Protein AF-A0A933YS01-F1 (afdb_monomer)

Structure (mmCIF, N/CA/C/O backbone):
data_AF-A0A933YS01-F1
#
_entry.id   AF-A0A933YS01-F1
#
loop_
_atom_site.group_PDB
_atom_site.id
_atom_site.type_symbol
_atom_site.label_atom_id
_atom_site.label_alt_id
_atom_site.label_comp_id
_atom_site.label_asym_id
_atom_site.label_entity_id
_atom_site.label_seq_id
_atom_site.pdbx_PDB_ins_code
_atom_site.Cartn_x
_atom_site.Cartn_y
_atom_site.Cartn_z
_atom_site.occupancy
_atom_site.B_iso_or_equiv
_atom_site.auth_seq_id
_atom_site.auth_comp_id
_atom_site.auth_asym_id
_atom_site.auth_atom_id
_atom_site.pdbx_PDB_model_num
ATOM 1 N N . MET A 1 1 ? 3.121 -53.678 34.452 1.00 47.31 1 MET A N 1
ATOM 2 C CA . MET A 1 1 ? 3.010 -54.998 33.795 1.00 47.31 1 MET A CA 1
ATOM 3 C C . MET A 1 1 ? 1.688 -54.932 33.039 1.00 47.31 1 MET A C 1
ATOM 5 O O . MET A 1 1 ? 0.703 -54.665 33.697 1.00 47.31 1 MET A O 1
ATOM 9 N N . GLU A 1 2 ? 1.559 -54.927 31.715 1.00 43.81 2 GLU A N 1
ATOM 10 C CA . GLU A 1 2 ? 2.387 -55.389 30.598 1.00 43.81 2 GLU A CA 1
ATOM 11 C C . GLU A 1 2 ? 2.086 -54.553 29.333 1.00 43.81 2 GLU A C 1
ATOM 13 O O . GLU A 1 2 ? 1.134 -53.777 29.283 1.00 43.81 2 GLU A O 1
ATOM 18 N N . LYS A 1 3 ? 2.969 -54.685 28.343 1.00 49.12 3 LYS A N 1
ATOM 19 C CA . LYS A 1 3 ? 2.961 -54.061 27.009 1.00 49.12 3 LYS A CA 1
ATOM 20 C C . LYS A 1 3 ? 2.475 -55.133 25.975 1.00 49.12 3 LYS A C 1
ATOM 22 O O . LYS A 1 3 ? 2.039 -56.189 26.413 1.00 49.12 3 LYS A O 1
ATOM 27 N N . PRO A 1 4 ? 2.483 -54.906 24.645 1.00 67.81 4 PRO A N 1
ATOM 28 C CA . PRO A 1 4 ? 1.325 -54.997 23.740 1.00 67.81 4 PRO A CA 1
ATOM 29 C C . PRO A 1 4 ? 1.324 -56.215 22.775 1.00 67.81 4 PRO A C 1
ATOM 31 O O . PRO A 1 4 ? 2.341 -56.879 22.615 1.00 67.81 4 PRO A O 1
ATOM 34 N N . ALA A 1 5 ? 0.225 -56.435 22.037 1.00 46.81 5 ALA A N 1
ATOM 35 C CA . ALA A 1 5 ? 0.178 -57.179 20.759 1.00 46.81 5 ALA A CA 1
ATOM 36 C C . ALA A 1 5 ? -1.114 -56.778 20.003 1.00 46.81 5 ALA A C 1
ATOM 38 O O . ALA A 1 5 ? -2.191 -56.842 20.582 1.00 46.81 5 ALA A O 1
ATOM 39 N N . SER A 1 6 ? -1.076 -56.094 18.854 1.00 50.69 6 SER A N 1
ATOM 40 C CA . SER A 1 6 ? -0.773 -56.550 17.479 1.00 50.69 6 SER A CA 1
ATOM 41 C C . SER A 1 6 ? -1.746 -57.574 16.888 1.00 50.69 6 SER A C 1
ATOM 43 O O . SER A 1 6 ? -1.782 -58.714 17.344 1.00 50.69 6 SER A O 1
ATOM 45 N N . SER A 1 7 ? -2.419 -57.163 15.799 1.00 51.06 7 SER A N 1
ATOM 46 C CA . SER A 1 7 ? -2.561 -57.818 14.466 1.00 51.06 7 SER A CA 1
ATOM 47 C C . SER A 1 7 ? -3.942 -57.455 13.884 1.00 51.06 7 SER A C 1
ATOM 49 O O . SER A 1 7 ? -4.950 -57.785 14.491 1.00 51.06 7 SER A O 1
ATOM 51 N N . ALA A 1 8 ? -4.123 -56.628 12.847 1.00 50.59 8 ALA A N 1
ATOM 52 C CA . ALA A 1 8 ? -3.600 -56.630 11.472 1.00 50.59 8 ALA A CA 1
ATOM 53 C C . ALA A 1 8 ? -4.040 -57.850 10.632 1.00 50.59 8 ALA A C 1
ATOM 55 O O . ALA A 1 8 ? -3.572 -58.962 10.845 1.00 50.59 8 ALA A O 1
ATOM 56 N N . THR A 1 9 ? -4.921 -57.605 9.657 1.00 47.00 9 THR A N 1
ATOM 57 C CA . THR A 1 9 ? -5.224 -58.391 8.436 1.00 47.00 9 THR A CA 1
ATOM 58 C C . THR A 1 9 ? -5.958 -57.377 7.527 1.00 47.00 9 THR A C 1
ATOM 60 O O . THR A 1 9 ? -7.046 -56.956 7.900 1.00 47.00 9 THR A O 1
ATOM 63 N N . THR A 1 10 ? -5.406 -56.704 6.502 1.00 44.19 10 THR A N 1
ATOM 64 C CA . THR A 1 10 ? -4.514 -57.073 5.370 1.00 44.19 10 THR A CA 1
ATOM 65 C C . THR A 1 10 ? -5.278 -58.042 4.448 1.00 44.19 10 THR A C 1
ATOM 67 O O . THR A 1 10 ? -5.613 -59.116 4.915 1.00 44.19 10 THR A O 1
ATOM 70 N N . VAL A 1 11 ? -5.627 -57.832 3.169 1.00 54.09 11 VAL A N 1
ATOM 71 C CA . VAL A 1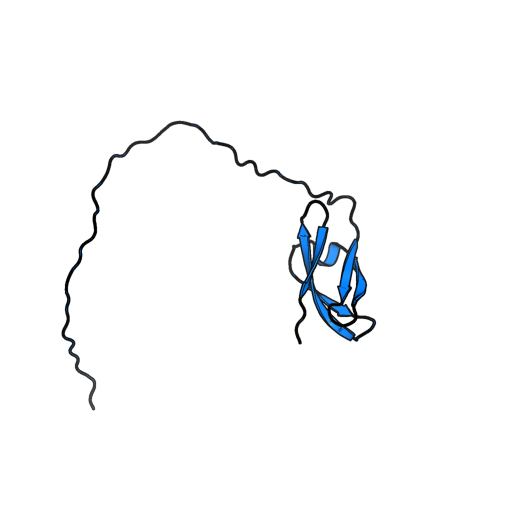 11 ? -5.236 -56.939 2.048 1.00 54.09 11 VAL A CA 1
ATOM 72 C C . VAL A 1 11 ? -6.209 -57.267 0.852 1.00 54.09 11 VAL A C 1
ATOM 74 O O . VAL A 1 11 ? -7.308 -57.729 1.141 1.00 54.09 11 VAL A O 1
ATOM 77 N N . PRO A 1 12 ? -5.947 -57.020 -0.456 1.00 55.81 12 PRO A N 1
ATOM 78 C CA . PRO A 1 12 ? -6.598 -55.971 -1.244 1.00 55.81 12 PRO A CA 1
ATOM 79 C C . PRO A 1 12 ? -7.211 -56.519 -2.566 1.00 55.81 12 PRO A C 1
ATOM 81 O O . PRO A 1 12 ? -7.181 -57.711 -2.852 1.00 55.81 12 PRO A O 1
ATOM 84 N N . THR A 1 13 ? -7.745 -55.661 -3.431 1.00 43.41 13 THR A N 1
ATOM 85 C CA . THR A 1 13 ? -7.950 -55.954 -4.868 1.00 43.41 13 THR A CA 1
ATOM 86 C C . THR A 1 13 ? -7.735 -54.621 -5.577 1.00 43.41 13 THR A C 1
ATOM 88 O O . THR A 1 13 ? -8.451 -53.661 -5.314 1.00 43.41 13 THR A O 1
ATOM 91 N N . ASP A 1 14 ? -6.541 -54.393 -6.116 1.00 41.00 14 ASP A N 1
ATOM 92 C CA . ASP A 1 14 ? -6.105 -54.819 -7.455 1.00 41.00 14 ASP A CA 1
ATOM 93 C C . ASP A 1 14 ? -6.891 -54.090 -8.549 1.00 41.00 14 ASP A C 1
ATOM 95 O O . ASP A 1 14 ? -7.972 -54.505 -8.937 1.00 41.00 14 ASP A O 1
ATOM 99 N N . PHE A 1 15 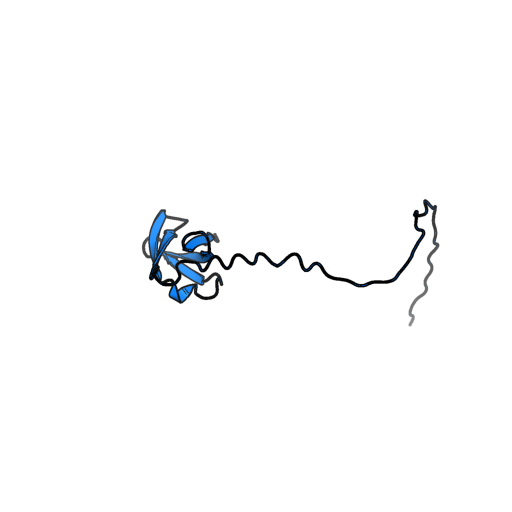? -6.334 -52.965 -9.000 1.00 41.31 15 PHE A N 1
ATOM 100 C CA . PHE A 1 15 ? -6.259 -52.650 -10.422 1.00 41.31 15 PHE A CA 1
ATOM 101 C C . PHE A 1 15 ? -4.911 -51.975 -10.665 1.00 41.31 15 PHE A C 1
ATOM 103 O O . PHE A 1 15 ? -4.637 -50.861 -10.214 1.00 41.31 15 PHE A O 1
ATOM 110 N N . GLN A 1 16 ? -4.043 -52.760 -11.293 1.00 56.59 16 GLN A N 1
ATOM 111 C CA . GLN A 1 16 ? -2.652 -52.472 -11.581 1.00 56.59 16 GLN A CA 1
ATOM 112 C C . GLN A 1 16 ? -2.440 -51.341 -12.608 1.00 56.59 16 GLN A C 1
ATOM 114 O O . GLN A 1 16 ? -3.319 -51.042 -13.418 1.00 56.59 16 GLN A O 1
ATOM 119 N N . PRO A 1 17 ? -1.228 -50.752 -12.597 1.00 49.75 17 PRO A N 1
ATOM 120 C CA . PRO A 1 17 ? -0.786 -49.648 -13.438 1.00 49.75 17 PRO A CA 1
ATOM 121 C C . PRO A 1 17 ? -0.223 -50.118 -14.787 1.00 49.75 17 PRO A C 1
ATOM 123 O O . PRO A 1 17 ? 0.417 -51.163 -14.881 1.00 49.75 17 PRO A O 1
ATOM 126 N N . GLN A 1 18 ? -0.355 -49.284 -15.820 1.00 45.66 18 GLN A N 1
ATOM 127 C CA . GLN A 1 18 ? 0.466 -49.409 -17.024 1.00 45.66 18 GLN A CA 1
ATOM 128 C C . GLN A 1 18 ? 1.789 -48.660 -16.844 1.00 45.66 18 GLN A C 1
ATOM 130 O O . GLN A 1 18 ? 1.819 -47.440 -16.684 1.00 45.66 18 GLN A O 1
ATOM 135 N N . ALA A 1 19 ? 2.879 -49.416 -16.919 1.00 54.12 19 ALA A N 1
ATOM 136 C CA . ALA A 1 19 ? 4.233 -48.943 -17.153 1.00 54.12 19 ALA A CA 1
ATOM 137 C C . ALA A 1 19 ? 4.927 -49.921 -18.110 1.00 54.12 19 ALA A C 1
ATOM 139 O O . ALA A 1 19 ? 4.875 -51.121 -17.871 1.00 54.12 19 ALA A O 1
ATOM 140 N N . ASP A 1 20 ? 5.590 -49.404 -19.146 1.00 43.09 20 ASP A N 1
ATOM 141 C CA . ASP A 1 20 ? 6.851 -49.934 -19.698 1.00 43.09 20 ASP A CA 1
ATOM 142 C C . ASP A 1 20 ? 7.458 -48.813 -20.580 1.00 43.09 20 ASP A C 1
ATOM 144 O O . ASP A 1 20 ? 6.771 -48.282 -21.448 1.00 43.09 20 ASP A O 1
ATOM 148 N N . LYS A 1 21 ? 8.543 -48.151 -20.135 1.00 42.97 21 LYS A N 1
ATOM 149 C CA . LYS A 1 21 ? 9.971 -48.355 -20.512 1.00 42.97 21 LYS A CA 1
ATOM 150 C C . LYS A 1 21 ? 10.307 -47.990 -21.970 1.00 42.97 21 LYS A C 1
ATOM 152 O O . LYS A 1 21 ? 9.505 -48.201 -22.857 1.00 42.97 21 LYS A O 1
ATOM 157 N N . ALA A 1 22 ? 11.510 -47.580 -22.375 1.00 46.06 22 ALA A N 1
ATOM 158 C CA . ALA A 1 22 ? 12.731 -46.989 -21.809 1.00 46.06 22 ALA A CA 1
ATOM 159 C C . ALA A 1 22 ? 13.750 -46.993 -22.977 1.00 46.06 22 ALA A C 1
ATOM 161 O O . ALA A 1 22 ? 13.920 -48.047 -23.577 1.00 46.06 22 ALA A O 1
ATOM 162 N N . GLN A 1 23 ? 14.427 -45.876 -23.284 1.00 45.34 23 GLN A N 1
ATOM 163 C CA . GLN A 1 23 ? 15.700 -45.768 -24.049 1.00 45.34 23 GLN A CA 1
ATOM 164 C C . GLN A 1 23 ? 16.019 -44.260 -24.168 1.00 45.34 23 GLN A C 1
ATOM 166 O O . GLN A 1 23 ? 15.296 -43.532 -24.833 1.00 45.34 23 GLN A O 1
ATOM 171 N N . GLN A 1 24 ? 16.815 -43.638 -23.293 1.00 46.91 24 GLN A N 1
ATOM 172 C CA . GLN A 1 24 ? 18.282 -43.632 -23.145 1.00 46.91 24 GLN A CA 1
ATOM 173 C C . GLN A 1 24 ? 19.058 -42.965 -24.306 1.00 46.91 24 GLN A C 1
ATOM 175 O O . GLN A 1 24 ? 18.908 -43.339 -25.460 1.00 46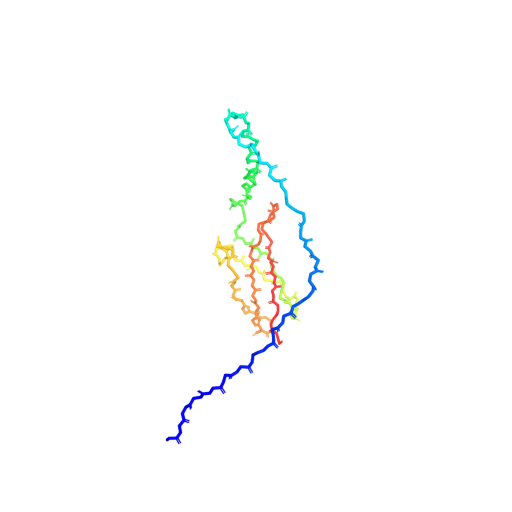.91 24 GLN A O 1
ATOM 180 N N . ALA A 1 25 ? 19.952 -42.046 -23.897 1.00 44.50 25 ALA A N 1
ATOM 181 C CA . ALA A 1 25 ? 21.029 -41.336 -24.611 1.00 44.50 25 ALA A CA 1
ATOM 182 C C . ALA A 1 25 ? 20.717 -39.955 -25.252 1.00 44.50 25 ALA A C 1
ATOM 184 O O . ALA A 1 25 ? 20.278 -39.822 -26.387 1.00 44.50 25 ALA A O 1
ATOM 185 N N . THR A 1 26 ? 21.057 -38.907 -24.488 1.00 46.12 26 THR A N 1
ATOM 186 C CA . THR A 1 26 ? 21.490 -37.550 -24.906 1.00 46.12 26 THR A CA 1
ATOM 187 C C . THR A 1 26 ? 22.727 -37.614 -25.841 1.00 46.12 26 THR A C 1
ATOM 189 O O . THR A 1 26 ? 23.260 -38.713 -25.988 1.00 46.12 26 THR A O 1
ATOM 192 N N . PRO A 1 27 ? 23.299 -36.521 -26.424 1.00 55.62 27 PRO A N 1
ATOM 193 C CA . PRO A 1 27 ? 23.018 -35.076 -26.308 1.00 55.62 27 PRO A CA 1
ATOM 194 C C . PRO A 1 27 ? 23.037 -34.296 -27.657 1.00 55.62 27 PRO A C 1
ATOM 196 O O . PRO A 1 27 ? 23.813 -34.622 -28.549 1.00 55.62 27 PRO A O 1
ATOM 199 N N . LYS A 1 28 ? 22.309 -33.172 -27.775 1.00 42.94 28 LYS A N 1
ATOM 200 C CA . LYS A 1 28 ? 22.830 -31.903 -28.350 1.00 42.94 28 LYS A CA 1
ATOM 201 C C . LYS A 1 28 ? 21.751 -30.824 -28.469 1.00 42.94 28 LYS A C 1
ATOM 203 O O . LYS A 1 28 ? 20.798 -30.949 -29.221 1.00 42.94 28 LYS A O 1
ATOM 208 N N . ALA A 1 29 ? 22.009 -29.743 -27.738 1.00 50.91 29 ALA A N 1
ATOM 209 C CA . ALA A 1 29 ? 21.819 -28.358 -28.152 1.00 50.91 29 ALA A CA 1
ATOM 210 C C . ALA A 1 29 ? 20.486 -27.978 -28.821 1.00 50.91 29 ALA A C 1
ATOM 212 O O . ALA A 1 29 ? 20.375 -27.940 -30.037 1.00 50.91 29 ALA A O 1
ATOM 213 N N . ALA A 1 30 ? 19.561 -27.482 -28.007 1.00 48.72 30 ALA A N 1
ATOM 214 C CA . ALA A 1 30 ? 18.998 -26.156 -28.240 1.00 48.72 30 ALA A CA 1
ATOM 215 C C . ALA A 1 30 ? 18.469 -25.642 -26.903 1.00 48.72 30 ALA A C 1
ATOM 217 O O . ALA A 1 30 ? 17.350 -25.921 -26.486 1.00 48.72 30 ALA A O 1
ATOM 218 N N . VAL A 1 31 ? 19.339 -24.917 -26.203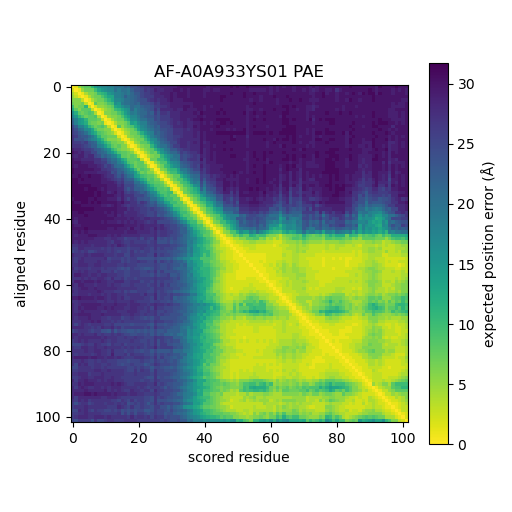 1.00 54.97 31 VAL A N 1
ATOM 219 C CA . VAL A 1 31 ? 18.954 -23.981 -25.153 1.00 54.97 31 VAL A CA 1
ATOM 220 C C . VAL A 1 31 ? 17.966 -23.009 -25.798 1.00 54.97 31 VAL A C 1
ATOM 222 O O . VAL A 1 31 ? 18.381 -22.049 -26.440 1.00 54.97 31 VAL A O 1
ATOM 225 N N . GLN A 1 32 ? 16.660 -23.262 -25.686 1.00 51.44 32 GLN A N 1
ATOM 226 C CA . GLN A 1 32 ? 15.675 -22.208 -25.899 1.00 51.44 32 GLN A CA 1
ATOM 227 C C . GLN A 1 32 ? 15.683 -21.359 -24.642 1.00 51.44 32 GLN A C 1
ATOM 229 O O . GLN A 1 32 ? 15.024 -21.618 -23.637 1.00 51.44 32 GLN A O 1
ATOM 234 N N . SER A 1 33 ? 16.617 -20.420 -24.723 1.00 49.03 33 SER A N 1
ATOM 235 C CA . SER A 1 33 ? 16.832 -19.247 -23.917 1.00 49.03 33 SER A CA 1
ATOM 236 C C . SER A 1 33 ? 15.653 -18.931 -23.020 1.00 49.03 33 SER A C 1
ATOM 238 O O . SER A 1 33 ? 14.555 -18.618 -23.478 1.00 49.03 33 SER A O 1
ATOM 240 N N . LYS A 1 34 ? 15.953 -18.925 -21.721 1.00 51.94 34 LYS A N 1
ATOM 241 C CA . LYS A 1 34 ? 15.323 -18.035 -20.760 1.00 51.94 34 LYS A CA 1
ATOM 242 C C . LYS A 1 34 ? 15.175 -16.668 -21.429 1.00 51.94 34 LYS A C 1
ATOM 244 O O . LYS A 1 34 ? 16.100 -15.862 -21.405 1.00 51.94 34 LYS A O 1
ATOM 249 N N . ALA A 1 35 ? 14.000 -16.378 -21.971 1.00 46.44 35 ALA A N 1
ATOM 250 C CA . ALA A 1 35 ? 13.512 -15.017 -22.007 1.00 46.44 35 ALA A CA 1
ATOM 251 C C . ALA A 1 35 ? 13.091 -14.689 -20.571 1.00 46.44 35 ALA A C 1
ATOM 253 O O . ALA A 1 35 ? 11.927 -14.476 -20.251 1.00 46.44 35 ALA A O 1
ATOM 254 N N . SER A 1 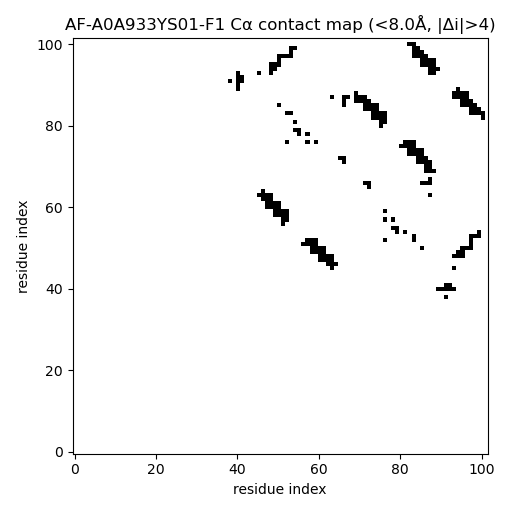36 ? 14.077 -14.674 -19.669 1.00 54.16 36 SER A N 1
ATOM 255 C CA . SER A 1 36 ? 14.087 -13.712 -18.588 1.00 54.16 36 SER A CA 1
ATOM 256 C C . SER A 1 36 ? 14.130 -12.365 -19.289 1.00 54.16 36 SER A C 1
ATOM 258 O O . SER A 1 36 ? 15.200 -11.797 -19.507 1.00 54.16 36 SER A O 1
ATOM 260 N N . THR A 1 37 ? 12.956 -11.904 -19.722 1.00 48.84 37 THR A N 1
ATOM 261 C CA . THR A 1 37 ? 12.706 -10.495 -19.932 1.00 48.84 37 THR A CA 1
ATOM 262 C C . THR A 1 37 ? 12.942 -9.901 -18.559 1.00 48.84 37 THR A C 1
ATOM 264 O O . THR A 1 37 ? 12.065 -9.884 -17.698 1.00 48.84 37 THR A O 1
ATOM 267 N N . ASP A 1 38 ? 14.193 -9.514 -18.331 1.00 51.47 38 ASP A N 1
ATOM 268 C CA . ASP A 1 38 ? 14.578 -8.469 -17.409 1.00 51.47 38 ASP A CA 1
ATOM 269 C C . ASP A 1 38 ? 13.801 -7.243 -17.886 1.00 51.47 38 ASP A C 1
ATOM 271 O O . ASP A 1 38 ? 14.312 -6.367 -18.579 1.00 51.47 38 ASP A O 1
ATOM 275 N N . VAL A 1 39 ? 12.502 -7.220 -17.568 1.00 52.47 39 VAL A N 1
ATOM 276 C CA . VAL A 1 39 ? 11.757 -5.991 -17.396 1.00 52.47 39 VAL A CA 1
ATOM 277 C C . VAL A 1 39 ? 12.502 -5.364 -16.243 1.00 52.47 39 VAL A C 1
ATOM 279 O O . VAL A 1 39 ? 12.145 -5.589 -15.091 1.00 52.47 39 VAL A O 1
ATOM 282 N N . LYS A 1 40 ? 13.610 -4.672 -16.538 1.00 54.72 40 LYS A N 1
ATOM 283 C CA . LYS A 1 40 ? 14.169 -3.668 -15.654 1.00 54.72 40 LYS A CA 1
ATOM 284 C C . LYS A 1 40 ? 12.963 -2.785 -15.402 1.00 54.72 40 LYS A C 1
ATOM 286 O O . LYS A 1 40 ? 12.573 -2.044 -16.309 1.00 54.72 40 LYS A O 1
ATOM 291 N N . PRO A 1 41 ? 12.303 -2.902 -14.233 1.00 52.44 41 PRO A N 1
ATOM 292 C CA . PRO A 1 41 ? 11.288 -1.931 -13.904 1.00 52.44 41 PRO A CA 1
ATOM 293 C C . PRO A 1 41 ? 12.031 -0.605 -13.969 1.00 52.44 41 PRO A C 1
ATOM 295 O O . PRO A 1 41 ? 13.248 -0.568 -13.737 1.00 52.44 41 PRO A O 1
ATOM 298 N N . ILE A 1 42 ? 11.336 0.468 -14.296 1.00 55.22 42 ILE A N 1
ATOM 299 C CA . ILE A 1 42 ? 11.868 1.825 -14.236 1.00 55.22 42 ILE A CA 1
ATOM 300 C C . ILE A 1 42 ? 12.139 2.139 -12.744 1.00 55.22 42 ILE A C 1
ATOM 302 O O . ILE A 1 42 ? 11.461 2.928 -12.099 1.00 55.22 42 ILE A O 1
ATOM 306 N N . ARG A 1 43 ? 13.119 1.446 -12.146 1.00 53.28 43 ARG A N 1
ATOM 307 C CA . ARG A 1 43 ? 13.561 1.517 -10.750 1.00 53.28 43 ARG A CA 1
ATOM 308 C C . ARG A 1 43 ? 14.188 2.874 -10.470 1.00 53.28 43 ARG A C 1
ATOM 310 O O . ARG A 1 43 ? 14.321 3.246 -9.316 1.00 53.28 43 ARG A O 1
ATOM 317 N N . ALA A 1 44 ? 14.585 3.586 -11.523 1.00 52.75 44 ALA A N 1
ATOM 318 C CA . ALA A 1 44 ? 15.320 4.833 -11.440 1.00 52.75 44 ALA A CA 1
ATOM 319 C C . ALA A 1 44 ? 14.433 6.082 -11.284 1.00 52.75 44 ALA A C 1
ATOM 321 O O . ALA A 1 44 ? 14.990 7.148 -11.060 1.00 52.75 44 ALA A O 1
ATOM 322 N N . ILE A 1 45 ? 13.097 5.988 -11.397 1.00 60.94 45 ILE A N 1
ATOM 323 C CA . ILE A 1 45 ? 12.232 7.191 -11.395 1.00 60.94 45 ILE A CA 1
ATOM 324 C C . ILE A 1 45 ? 11.203 7.204 -10.252 1.00 60.94 45 ILE A C 1
ATOM 326 O O . ILE A 1 45 ? 10.829 8.277 -9.789 1.00 60.94 45 ILE A O 1
ATOM 330 N N . GLN A 1 46 ? 10.763 6.052 -9.731 1.00 68.50 46 GLN A N 1
ATOM 331 C CA . GLN A 1 46 ? 9.785 6.040 -8.635 1.00 68.50 46 GLN A CA 1
ATOM 332 C C . GLN A 1 46 ? 10.440 6.112 -7.253 1.00 68.50 46 GLN A C 1
ATOM 334 O O . GLN A 1 46 ? 10.928 5.117 -6.719 1.00 68.50 46 GLN A O 1
ATOM 339 N N . THR A 1 47 ? 10.395 7.302 -6.657 1.00 80.06 47 THR A N 1
ATOM 340 C CA . THR A 1 47 ? 10.789 7.562 -5.265 1.00 80.06 47 THR A CA 1
ATOM 341 C C . THR A 1 47 ? 9.689 7.176 -4.272 1.00 80.06 47 THR A C 1
ATOM 343 O O . THR A 1 47 ? 9.985 6.712 -3.167 1.00 80.06 47 THR A O 1
ATOM 346 N N . SER A 1 48 ? 8.422 7.292 -4.675 1.00 84.88 48 SER A N 1
ATOM 347 C CA . SER A 1 48 ? 7.254 6.960 -3.861 1.00 84.88 48 SER A CA 1
ATOM 348 C C . SER A 1 48 ? 6.176 6.204 -4.646 1.00 84.88 48 SER A C 1
ATOM 350 O O . SER A 1 48 ? 6.102 6.248 -5.875 1.00 84.88 48 SER A O 1
ATOM 352 N N . VAL A 1 49 ? 5.350 5.459 -3.912 1.00 87.00 49 VAL A N 1
ATOM 353 C CA . VAL A 1 49 ? 4.204 4.703 -4.424 1.00 87.00 49 VAL A CA 1
ATOM 354 C C . VAL A 1 49 ? 2.972 5.108 -3.623 1.00 87.00 49 VAL A C 1
ATOM 356 O O . VAL A 1 49 ? 2.974 5.054 -2.391 1.00 87.00 49 VAL A O 1
ATOM 359 N N . ALA A 1 50 ? 1.907 5.500 -4.318 1.00 89.62 50 ALA A N 1
ATOM 360 C CA . ALA A 1 50 ? 0.633 5.807 -3.683 1.00 89.62 50 ALA A CA 1
ATOM 361 C C . ALA A 1 50 ? -0.098 4.516 -3.275 1.00 89.62 50 ALA A C 1
ATOM 363 O O . ALA A 1 50 ? -0.223 3.583 -4.070 1.00 89.62 50 ALA A O 1
ATOM 364 N N . ALA A 1 51 ? -0.612 4.483 -2.050 1.00 91.00 51 ALA A N 1
ATOM 365 C CA . ALA A 1 51 ? -1.440 3.413 -1.508 1.00 91.00 51 ALA A CA 1
ATOM 366 C C . ALA A 1 51 ? -2.669 4.010 -0.820 1.00 91.00 51 ALA A C 1
ATOM 368 O O . ALA A 1 51 ? -2.581 5.051 -0.177 1.00 91.00 51 ALA A O 1
ATOM 369 N N . ASN A 1 52 ? -3.817 3.351 -0.911 1.00 93.69 52 ASN A N 1
ATOM 370 C CA . ASN A 1 52 ? -5.017 3.771 -0.196 1.00 93.69 52 ASN A CA 1
ATOM 371 C C . ASN A 1 52 ? -5.178 2.924 1.072 1.00 93.69 52 ASN A C 1
ATOM 373 O O . ASN A 1 52 ? -5.023 1.705 1.030 1.00 93.69 52 ASN A O 1
ATOM 377 N N . CYS A 1 53 ? -5.498 3.562 2.199 1.00 93.62 53 CYS A N 1
ATOM 378 C CA . CYS A 1 53 ? -5.857 2.849 3.420 1.00 93.62 53 CYS A CA 1
ATOM 379 C C . CYS A 1 53 ? -7.127 2.017 3.160 1.00 93.62 53 CYS A C 1
ATOM 381 O O . CYS A 1 53 ? -8.123 2.584 2.707 1.00 93.62 53 CYS A O 1
ATOM 383 N N . PRO A 1 54 ? -7.151 0.712 3.478 1.00 93.06 54 PRO A N 1
ATOM 384 C CA . PRO A 1 54 ? -8.283 -0.146 3.135 1.00 93.06 54 PRO A CA 1
ATOM 385 C C . PRO A 1 54 ? -9.516 0.108 4.018 1.00 93.06 54 PRO A C 1
ATOM 387 O O . PRO A 1 54 ? -10.592 -0.400 3.724 1.00 93.06 54 PRO A O 1
ATOM 390 N N . TYR A 1 55 ? -9.376 0.902 5.085 1.00 93.38 55 TYR A N 1
ATOM 391 C CA . TYR A 1 55 ? -10.446 1.180 6.047 1.00 93.38 55 TYR A CA 1
ATOM 392 C C . TYR A 1 55 ? -11.144 2.517 5.796 1.00 93.38 55 TYR A C 1
ATOM 394 O O . TYR A 1 55 ? -12.367 2.586 5.792 1.00 93.38 55 TYR A O 1
ATOM 402 N N . CYS A 1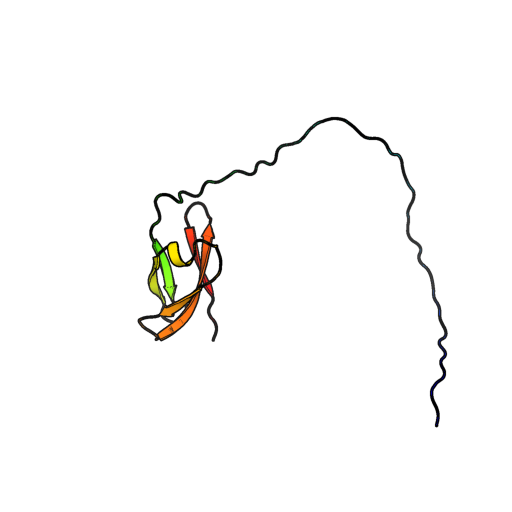 56 ? -10.377 3.591 5.591 1.00 94.00 56 CYS A N 1
ATOM 403 C CA . CYS A 1 56 ? -10.921 4.942 5.404 1.00 94.00 56 CYS A CA 1
ATOM 404 C C . CYS A 1 56 ? -10.676 5.516 4.003 1.00 94.00 56 CYS A C 1
ATOM 406 O O . CYS A 1 56 ? -10.997 6.675 3.751 1.00 94.00 56 CYS A O 1
ATOM 408 N N . ASN A 1 57 ? -10.067 4.734 3.106 1.00 93.44 57 ASN A N 1
ATOM 409 C CA . ASN A 1 57 ? -9.715 5.119 1.739 1.00 93.44 57 ASN A CA 1
ATOM 410 C C . ASN A 1 57 ? -8.815 6.369 1.627 1.00 93.44 57 ASN A C 1
ATOM 412 O O . ASN A 1 57 ? -8.703 6.979 0.562 1.00 93.44 57 ASN A O 1
ATOM 416 N N . HIS A 1 58 ? -8.147 6.761 2.716 1.00 94.19 58 HIS A N 1
ATOM 417 C CA . HIS A 1 58 ? -7.195 7.865 2.698 1.00 94.19 58 HIS A CA 1
ATOM 418 C C . HIS A 1 58 ? -5.954 7.493 1.880 1.00 94.19 58 HIS A C 1
ATOM 420 O O . HIS A 1 58 ? -5.406 6.400 2.038 1.00 94.19 58 HIS A O 1
ATOM 426 N N . LYS A 1 59 ? -5.504 8.405 1.014 1.00 92.62 59 LYS A N 1
ATOM 427 C CA . LYS A 1 59 ? -4.295 8.223 0.206 1.00 92.62 59 LYS A CA 1
ATOM 428 C C . LYS A 1 59 ? -3.045 8.439 1.060 1.00 92.62 59 LYS A C 1
ATOM 430 O O . LYS A 1 59 ? -2.895 9.474 1.697 1.00 92.62 59 LYS A O 1
ATOM 435 N N . HIS A 1 60 ? -2.147 7.468 1.014 1.00 90.00 60 HIS A N 1
ATOM 436 C CA . HIS A 1 60 ? -0.816 7.483 1.595 1.00 90.00 60 HIS A CA 1
ATOM 437 C C . HIS A 1 60 ? 0.225 7.470 0.486 1.00 90.00 60 HIS A C 1
ATOM 439 O O . HIS A 1 60 ? 0.150 6.657 -0.432 1.00 90.00 60 HIS A O 1
ATOM 445 N N . GLU A 1 61 ? 1.225 8.332 0.603 1.00 89.94 61 GLU A N 1
ATOM 446 C CA . GLU A 1 61 ? 2.405 8.278 -0.247 1.00 89.94 61 GLU A CA 1
ATOM 447 C C . GLU A 1 61 ? 3.520 7.548 0.506 1.00 89.94 61 GLU A C 1
ATOM 449 O O . GLU A 1 61 ? 3.963 7.986 1.569 1.00 89.94 61 GLU A O 1
ATOM 454 N N . LEU A 1 62 ? 3.914 6.375 0.006 1.00 88.94 62 LEU A N 1
ATOM 455 C CA . LEU A 1 62 ? 4.859 5.492 0.681 1.00 88.94 62 LEU A CA 1
ATOM 456 C C . LEU A 1 62 ? 6.202 5.506 -0.043 1.00 88.94 62 LEU A C 1
ATOM 458 O O . LEU A 1 62 ? 6.236 5.252 -1.248 1.00 88.94 62 LEU A O 1
ATOM 462 N N . PRO A 1 63 ? 7.320 5.752 0.660 1.00 87.62 63 PRO A N 1
ATOM 463 C CA . PRO A 1 63 ? 8.632 5.738 0.034 1.00 87.62 63 PRO A CA 1
ATOM 464 C C . PRO A 1 63 ? 8.967 4.323 -0.436 1.00 87.62 63 PRO A C 1
ATOM 466 O O . PRO A 1 63 ? 8.798 3.348 0.308 1.00 87.62 63 PRO A O 1
ATOM 469 N N . PHE A 1 64 ? 9.493 4.214 -1.657 1.00 82.06 64 PHE A N 1
ATOM 470 C CA . PHE A 1 64 ? 9.847 2.923 -2.248 1.00 82.06 64 PHE A CA 1
ATOM 471 C C . PHE A 1 64 ? 10.874 2.157 -1.391 1.00 82.06 64 PHE A C 1
ATOM 473 O O . PHE A 1 64 ? 10.862 0.929 -1.316 1.00 82.06 64 PHE A O 1
ATOM 480 N N . GLU A 1 65 ? 11.713 2.892 -0.658 1.00 80.19 65 GLU A N 1
ATOM 481 C CA . GLU A 1 65 ? 12.721 2.387 0.278 1.00 80.19 65 GLU A CA 1
ATOM 482 C C . GLU A 1 65 ? 12.202 1.382 1.298 1.00 80.19 65 GLU A C 1
ATOM 484 O O . GLU A 1 65 ? 12.866 0.372 1.536 1.00 80.19 65 GLU A O 1
ATOM 489 N N . LYS A 1 66 ? 10.997 1.600 1.835 1.00 79.44 66 LYS A N 1
ATOM 490 C CA . LYS A 1 66 ? 10.401 0.699 2.831 1.00 79.44 66 LYS A CA 1
ATOM 491 C C . LYS A 1 66 ? 10.033 -0.672 2.257 1.00 79.44 66 LYS A C 1
ATOM 493 O O . LYS A 1 66 ? 9.994 -1.646 3.001 1.00 79.44 66 LYS A O 1
ATOM 498 N N . GLY A 1 67 ? 9.818 -0.768 0.943 1.00 76.19 67 GLY A N 1
ATOM 499 C CA . GLY A 1 67 ? 9.430 -2.003 0.257 1.00 76.19 67 GLY A CA 1
ATOM 500 C C . GLY A 1 67 ? 10.442 -2.504 -0.775 1.00 76.19 67 GLY A C 1
ATOM 501 O O . GLY A 1 67 ? 10.089 -3.363 -1.584 1.00 76.19 67 GLY A O 1
ATOM 502 N N . LYS A 1 68 ? 11.699 -2.025 -0.740 1.00 72.44 68 LYS A N 1
ATOM 503 C CA . LYS A 1 68 ? 12.779 -2.389 -1.688 1.00 72.44 68 LYS A CA 1
ATOM 504 C C . LYS A 1 68 ? 13.029 -3.901 -1.821 1.00 72.44 68 LYS A C 1
ATOM 506 O O . LYS A 1 68 ? 13.537 -4.342 -2.846 1.00 72.44 68 LYS A O 1
ATOM 511 N N . ASN A 1 69 ? 12.631 -4.699 -0.830 1.00 75.31 69 ASN A N 1
ATOM 512 C CA . ASN A 1 69 ? 12.808 -6.156 -0.822 1.00 75.31 69 ASN A CA 1
ATOM 513 C C . ASN A 1 69 ? 11.563 -6.943 -1.268 1.00 75.31 69 ASN A C 1
ATOM 515 O O . ASN A 1 69 ? 11.548 -8.168 -1.166 1.00 75.31 69 ASN A O 1
ATOM 519 N N . GLY A 1 70 ? 10.483 -6.265 -1.675 1.00 76.25 70 GLY A N 1
ATOM 520 C CA . GLY A 1 70 ? 9.203 -6.913 -1.986 1.00 76.25 70 GLY A CA 1
ATOM 521 C C . GLY A 1 70 ? 8.555 -7.621 -0.788 1.00 76.25 70 GLY A C 1
ATOM 522 O O . GLY A 1 70 ? 7.577 -8.351 -0.973 1.00 76.25 70 GLY A O 1
ATOM 523 N N . LYS A 1 71 ? 9.093 -7.420 0.425 1.00 85.75 71 LYS A N 1
ATOM 524 C CA . LYS A 1 71 ? 8.504 -7.872 1.687 1.00 85.75 71 LYS A CA 1
ATOM 525 C C . LYS A 1 71 ? 7.353 -6.936 2.068 1.00 85.75 71 LYS A C 1
ATOM 527 O O . LYS A 1 71 ? 7.514 -5.722 1.921 1.00 85.75 71 LYS A O 1
ATOM 532 N N . PRO A 1 72 ? 6.216 -7.473 2.543 1.00 89.00 72 PRO A N 1
ATOM 533 C CA . PRO A 1 72 ? 5.169 -6.638 3.104 1.00 89.00 72 PRO A CA 1
ATOM 534 C C . PRO A 1 72 ? 5.697 -5.902 4.343 1.00 89.00 72 PRO A C 1
ATOM 536 O O . PRO A 1 72 ? 6.451 -6.474 5.132 1.00 89.00 72 PRO A O 1
ATOM 539 N N . PHE A 1 73 ? 5.307 -4.643 4.505 1.00 90.25 73 PHE A N 1
ATOM 540 C CA . PHE A 1 73 ? 5.616 -3.812 5.667 1.00 90.25 73 PHE A CA 1
ATOM 541 C C . PHE A 1 73 ? 4.335 -3.170 6.200 1.00 90.25 73 PHE A C 1
ATOM 543 O O . PHE A 1 73 ? 3.409 -2.905 5.437 1.00 90.25 73 PHE A O 1
ATOM 550 N N . PHE A 1 74 ? 4.276 -2.925 7.506 1.00 91.25 74 PHE A N 1
ATOM 551 C CA . PHE A 1 74 ? 3.103 -2.335 8.146 1.00 91.25 74 PHE A CA 1
ATOM 552 C C . PHE A 1 74 ? 3.174 -0.808 8.128 1.00 91.25 74 PHE A C 1
ATOM 554 O O . PHE A 1 74 ? 4.238 -0.208 8.304 1.00 91.25 74 PHE A O 1
ATOM 561 N N . VAL A 1 75 ? 2.026 -0.184 7.885 1.00 91.25 75 VAL A N 1
ATOM 562 C CA . VAL A 1 75 ? 1.837 1.264 7.907 1.00 91.25 75 VAL A CA 1
ATOM 563 C C . VAL A 1 75 ? 0.583 1.569 8.711 1.00 91.25 75 VAL A C 1
ATOM 565 O O . VAL A 1 75 ? -0.481 1.017 8.442 1.00 91.25 75 VAL A O 1
ATOM 568 N N . ALA A 1 76 ? 0.699 2.488 9.666 1.00 92.88 76 ALA A N 1
ATOM 569 C CA . ALA A 1 76 ? -0.447 3.051 10.364 1.00 92.88 76 ALA A CA 1
ATOM 570 C C . ALA A 1 76 ? -1.064 4.191 9.541 1.00 92.88 76 ALA A C 1
ATOM 572 O O . ALA A 1 76 ? -0.368 5.101 9.079 1.00 92.88 76 ALA A O 1
ATOM 573 N N . CYS A 1 77 ? -2.384 4.160 9.360 1.00 93.06 77 CYS A N 1
ATOM 574 C CA . CYS A 1 77 ? -3.095 5.257 8.720 1.00 93.06 77 CYS A CA 1
ATOM 575 C C . CYS A 1 77 ? -3.143 6.490 9.633 1.00 93.06 77 CYS A C 1
ATOM 577 O O . CYS A 1 77 ? -3.617 6.406 10.758 1.00 93.06 77 CYS A O 1
ATOM 579 N N . THR A 1 78 ? -2.786 7.668 9.122 1.00 92.25 78 THR A N 1
ATOM 580 C CA . THR A 1 78 ? -2.829 8.943 9.865 1.00 92.25 78 THR A CA 1
ATOM 581 C C . THR A 1 78 ? -4.250 9.442 10.137 1.00 92.25 78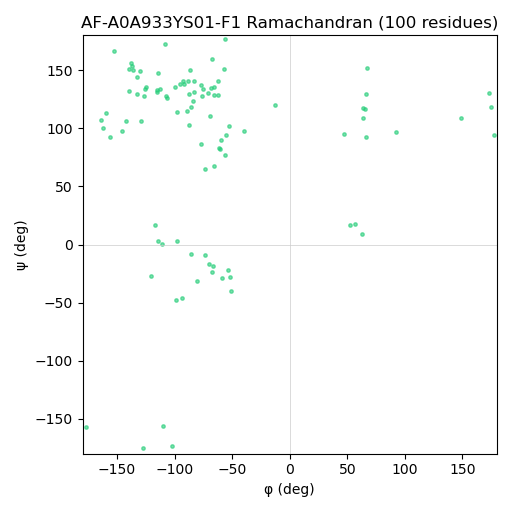 THR A C 1
ATOM 583 O O . THR A 1 78 ? -4.447 10.315 10.975 1.00 92.25 78 THR A O 1
ATOM 586 N N . ARG A 1 79 ? -5.250 8.916 9.416 1.00 94.06 79 ARG A N 1
ATOM 587 C CA . ARG A 1 79 ? -6.662 9.301 9.571 1.00 94.06 79 ARG A CA 1
ATOM 588 C C . ARG A 1 79 ? -7.428 8.401 10.529 1.00 94.06 79 ARG A C 1
ATOM 590 O O . ARG A 1 79 ? -8.187 8.911 11.339 1.00 94.06 79 ARG A O 1
ATOM 597 N N . CYS A 1 80 ? -7.274 7.083 10.406 1.00 93.69 80 CYS A N 1
ATOM 598 C CA . CYS A 1 80 ? -8.040 6.115 11.200 1.00 93.69 80 CYS A CA 1
ATOM 599 C C . CYS A 1 80 ? -7.200 5.355 12.236 1.00 93.69 80 CYS A C 1
ATOM 601 O O . CYS A 1 80 ? -7.742 4.499 12.927 1.00 93.69 80 CYS A O 1
ATOM 603 N N . ASN A 1 81 ? -5.893 5.635 12.333 1.00 92.69 81 ASN A N 1
ATOM 604 C CA . ASN A 1 81 ? -4.941 4.974 13.237 1.00 92.69 81 ASN A CA 1
ATOM 605 C C . ASN A 1 81 ? -4.932 3.439 13.152 1.00 92.69 81 ASN A C 1
ATOM 607 O O . ASN A 1 81 ? -4.422 2.769 14.040 1.00 92.69 81 ASN A O 1
ATOM 611 N N . THR A 1 82 ? -5.485 2.873 12.077 1.00 92.94 82 THR A N 1
ATOM 612 C CA . THR A 1 82 ? -5.490 1.430 11.846 1.00 92.94 82 THR A CA 1
ATOM 613 C C . THR A 1 82 ? -4.262 1.047 11.033 1.00 92.94 82 THR A C 1
ATOM 615 O O . THR A 1 82 ? -3.894 1.745 10.080 1.00 92.94 82 THR A O 1
ATOM 618 N N . GLU A 1 83 ? -3.631 -0.058 11.412 1.00 92.25 83 GLU A N 1
ATOM 619 C CA . GLU A 1 83 ? -2.485 -0.615 10.706 1.00 92.25 83 GLU A CA 1
ATOM 620 C C . GLU A 1 83 ? -2.932 -1.481 9.527 1.00 92.25 83 GLU A C 1
ATOM 622 O O . GLU A 1 83 ? -3.909 -2.223 9.600 1.00 92.25 83 GLU A O 1
ATOM 627 N N . PHE A 1 84 ? -2.209 -1.383 8.418 1.00 92.44 84 PHE A N 1
ATOM 628 C CA . PHE A 1 84 ? -2.392 -2.227 7.243 1.00 92.44 84 PHE A CA 1
ATOM 629 C C . PHE A 1 84 ? -1.029 -2.607 6.668 1.00 92.44 84 PHE A C 1
ATOM 631 O O . PHE A 1 84 ? -0.057 -1.861 6.809 1.00 92.44 84 PHE A O 1
ATOM 638 N N . ALA A 1 85 ? -0.942 -3.768 6.019 1.00 92.44 85 ALA A N 1
ATOM 639 C CA . ALA A 1 85 ? 0.299 -4.182 5.371 1.00 92.44 85 ALA A CA 1
ATOM 640 C C . ALA A 1 85 ? 0.306 -3.740 3.914 1.00 92.44 85 ALA A C 1
ATOM 642 O O . ALA A 1 85 ? -0.702 -3.839 3.211 1.00 92.44 85 ALA A O 1
ATOM 643 N N . VAL A 1 86 ? 1.469 -3.294 3.457 1.00 92.50 86 VAL A N 1
ATOM 644 C CA . VAL A 1 86 ? 1.706 -2.875 2.083 1.00 92.50 86 VAL A CA 1
ATOM 645 C C . VAL A 1 86 ? 2.875 -3.648 1.508 1.00 92.50 86 VAL A C 1
ATOM 647 O O . VAL A 1 86 ? 3.917 -3.783 2.143 1.00 92.50 86 VAL A O 1
ATOM 650 N N . ARG A 1 87 ? 2.720 -4.133 0.280 1.00 90.81 87 ARG A N 1
ATOM 651 C CA . ARG A 1 87 ? 3.780 -4.765 -0.504 1.00 90.81 87 ARG A CA 1
ATOM 652 C C . ARG A 1 87 ? 3.897 -4.067 -1.848 1.00 90.81 87 ARG A C 1
ATOM 654 O 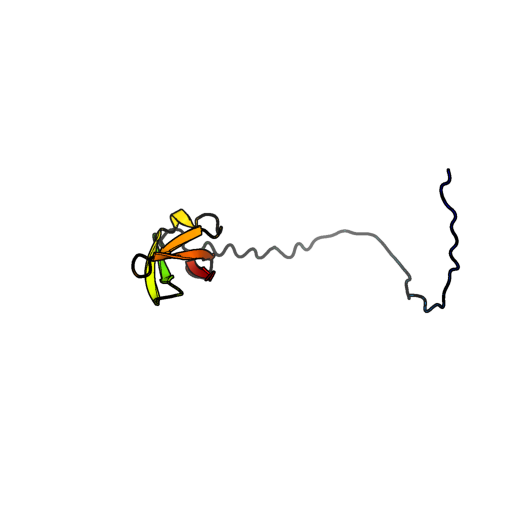O . ARG A 1 87 ? 2.894 -3.875 -2.530 1.00 90.81 87 ARG A O 1
ATOM 661 N N . PHE A 1 88 ? 5.118 -3.748 -2.266 1.00 89.06 88 PHE A N 1
ATOM 662 C CA . PHE A 1 88 ? 5.345 -3.277 -3.629 1.00 89.06 88 PHE A CA 1
ATOM 663 C C . PHE A 1 88 ? 5.486 -4.457 -4.577 1.00 89.06 88 PHE A C 1
ATOM 665 O O . PHE A 1 88 ? 6.335 -5.330 -4.382 1.00 89.06 88 PHE A O 1
ATOM 672 N N . VAL A 1 89 ? 4.645 -4.469 -5.606 1.00 85.75 89 VAL A N 1
ATOM 673 C CA . VAL A 1 89 ? 4.711 -5.451 -6.682 1.00 85.75 89 VAL A CA 1
ATOM 674 C C . VAL A 1 89 ? 5.254 -4.768 -7.929 1.00 85.75 89 VAL A C 1
ATOM 676 O O . VAL A 1 89 ? 4.728 -3.724 -8.327 1.00 85.75 89 VAL A O 1
ATOM 679 N N . PRO A 1 90 ? 6.322 -5.316 -8.533 1.00 78.12 90 PRO A N 1
ATOM 680 C CA . PRO A 1 90 ? 6.793 -4.831 -9.815 1.00 78.12 90 PRO A CA 1
ATOM 681 C C . PRO A 1 90 ? 5.760 -5.204 -10.882 1.00 78.12 90 PRO A C 1
ATOM 683 O O . PRO A 1 90 ? 5.595 -6.379 -11.205 1.00 78.12 90 PRO A O 1
ATOM 686 N N . VAL A 1 91 ? 5.061 -4.207 -11.421 1.00 77.75 91 VAL A N 1
ATOM 687 C CA . VAL A 1 91 ? 4.435 -4.306 -12.747 1.00 77.75 91 VAL A CA 1
ATOM 688 C C . VAL A 1 91 ? 5.207 -3.387 -13.702 1.00 77.75 91 VAL A C 1
ATOM 690 O O . VAL A 1 91 ? 6.378 -3.101 -13.445 1.00 77.75 91 VAL A O 1
ATOM 693 N N . THR A 1 92 ? 4.611 -2.908 -14.799 1.00 75.69 92 THR A N 1
ATOM 694 C CA . THR A 1 92 ? 5.249 -1.887 -15.662 1.00 75.69 92 THR A CA 1
ATOM 695 C C . THR A 1 92 ? 5.736 -0.663 -14.865 1.00 75.69 92 THR A C 1
ATOM 697 O O . THR A 1 92 ? 6.719 -0.028 -15.240 1.00 75.69 92 THR A O 1
ATOM 700 N N . ILE A 1 93 ? 5.080 -0.383 -13.733 1.00 75.75 93 ILE A N 1
ATOM 701 C CA . ILE A 1 93 ? 5.387 0.623 -12.708 1.00 75.75 93 ILE A CA 1
ATOM 702 C C . ILE A 1 93 ? 5.192 -0.049 -11.329 1.00 75.75 93 ILE A C 1
ATOM 704 O O . ILE A 1 93 ? 4.371 -0.955 -11.223 1.00 75.75 93 ILE A O 1
ATOM 708 N N . TYR A 1 94 ? 5.901 0.321 -10.255 1.00 79.06 94 TYR A N 1
ATOM 709 C CA . TYR A 1 94 ? 5.622 -0.275 -8.939 1.00 79.06 94 TYR A CA 1
ATOM 710 C C . TYR A 1 94 ? 4.229 0.123 -8.441 1.00 79.06 94 TYR A C 1
ATOM 712 O O . TYR A 1 94 ? 3.887 1.306 -8.384 1.00 79.06 94 TYR A O 1
ATOM 720 N N . GLN A 1 95 ? 3.441 -0.878 -8.047 1.00 83.62 95 GLN A N 1
ATOM 721 C CA . GLN A 1 95 ? 2.133 -0.692 -7.419 1.00 83.62 95 GLN A CA 1
ATOM 722 C C . GLN A 1 95 ? 2.146 -1.186 -5.972 1.00 83.62 95 GLN A C 1
ATOM 724 O O . GLN A 1 95 ? 2.843 -2.147 -5.634 1.00 83.62 95 GLN A O 1
ATOM 729 N N . ALA A 1 96 ? 1.358 -0.531 -5.119 1.00 87.00 96 ALA A N 1
ATOM 730 C CA . ALA A 1 96 ? 1.148 -0.932 -3.736 1.00 87.00 96 ALA A CA 1
ATOM 731 C C . ALA A 1 96 ? -0.025 -1.914 -3.638 1.00 87.00 96 ALA A C 1
ATOM 733 O O . ALA A 1 96 ? -1.174 -1.552 -3.882 1.00 87.00 96 ALA A O 1
ATOM 734 N N . GLN A 1 97 ? 0.262 -3.150 -3.242 1.00 88.19 97 GLN A N 1
ATOM 735 C CA . GLN A 1 97 ? -0.750 -4.097 -2.787 1.00 88.19 97 GLN A CA 1
ATOM 736 C C . GLN A 1 97 ? -0.976 -3.907 -1.297 1.00 88.19 97 GLN A C 1
ATOM 738 O O . GLN A 1 97 ? -0.016 -3.891 -0.527 1.00 88.19 97 GLN A O 1
ATOM 743 N N . VAL A 1 98 ? -2.238 -3.779 -0.905 1.00 89.62 98 VAL A N 1
ATOM 744 C CA . VAL A 1 98 ? -2.640 -3.500 0.470 1.00 89.62 98 VAL A CA 1
ATOM 745 C C . VAL A 1 98 ? -3.431 -4.679 1.016 1.00 89.62 98 VAL A C 1
ATOM 747 O O . VAL A 1 98 ? -4.337 -5.175 0.351 1.00 89.62 98 VAL A O 1
ATOM 750 N N . ALA A 1 99 ? -3.093 -5.116 2.224 1.00 88.56 99 ALA A N 1
ATOM 751 C CA . ALA A 1 99 ? -3.834 -6.129 2.960 1.00 88.56 99 ALA A CA 1
ATOM 752 C C . ALA A 1 99 ? -4.435 -5.513 4.228 1.00 88.56 99 ALA A C 1
ATOM 754 O O . ALA A 1 99 ? -3.745 -4.823 4.985 1.00 88.56 99 ALA A O 1
ATOM 755 N N . ALA A 1 100 ? -5.728 -5.763 4.429 1.00 86.44 100 ALA A N 1
ATOM 756 C CA . ALA A 1 100 ? -6.455 -5.408 5.637 1.00 86.44 100 ALA A CA 1
ATOM 757 C C . ALA A 1 100 ? -6.479 -6.606 6.590 1.00 86.44 100 ALA A C 1
ATOM 759 O O . ALA A 1 100 ? -6.704 -7.738 6.163 1.00 86.44 100 ALA A O 1
ATOM 760 N N . PHE A 1 101 ? -6.279 -6.338 7.873 1.00 81.81 101 PHE A N 1
ATOM 761 C CA . PHE A 1 101 ? -6.352 -7.315 8.953 1.00 81.81 101 PHE A CA 1
ATOM 762 C C . PHE A 1 101 ? -7.269 -6.706 10.011 1.00 81.81 101 PHE A C 1
ATOM 764 O O . PHE A 1 101 ? -6.919 -5.698 10.621 1.00 81.81 101 PHE A O 1
ATOM 771 N N . LYS A 1 102 ? -8.493 -7.204 10.142 1.00 66.25 102 LYS A N 1
ATOM 772 C CA . LYS A 1 102 ? -9.438 -6.763 11.168 1.00 66.25 102 LYS A CA 1
ATOM 773 C C . LYS A 1 102 ? -10.081 -7.984 11.790 1.00 66.25 102 LYS A C 1
ATOM 775 O O . LYS A 1 102 ? -10.342 -8.930 11.014 1.00 66.25 102 LYS A O 1
#

Radius of gyration: 28.24 Å; Cα contacts (8 Å, |Δi|>4): 120; chains: 1; bounding box: 34×68×62 Å

Foldseek 3Di:
DDDDDDDDDDDDDDDDDDDDDDDDDDDDDDPPDPPPVCLVQPPVPDQWEWDADPPPRDIDTGGCVVQVPQDWDWDQDPPPRAIWTWGWDDDNHTHIDIGDDD

Nearest PDB structures (foldseek):
  6tc7-assembly1_AAA  TM=7.031E-01  e=4.560E+00  Glycine max
  3zrz-assembly2_B  TM=6.114E-01  e=6.210E+00  Homo sapiens

Secondary structure (DSSP, 8-state):
---------------PPP------------------------TTT-SEEEEE-TTT--EEEEEGGGGTTS--EEEE-TTT--EEEEEEEESSSEEEEEE---

pLDDT: mean 70.42, std 19.36, range [41.0, 94.19]

Mean predicted aligned error: 17.71 Å

Solvent-accessible surface area (backbone atoms only — not comparable to full-atom values): 7171 Å² total; per-residue (Å²): 139,84,87,90,82,91,84,91,81,89,86,90,82,89,83,84,83,93,82,83,91,86,85,88,83,85,89,82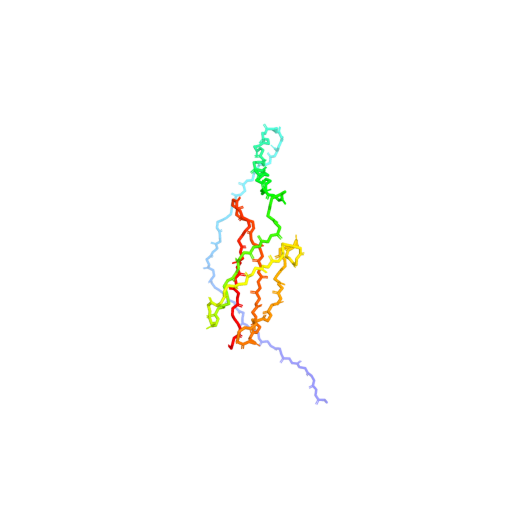,87,77,84,79,65,82,80,71,72,75,70,71,52,67,72,88,73,58,65,56,34,68,36,59,39,87,85,78,63,48,81,41,81,39,56,39,78,77,28,74,80,52,45,70,40,80,46,68,36,94,86,77,69,49,61,33,36,38,25,44,44,85,50,90,55,72,41,55,48,72,48,81,75,131

Sequence (102 aa):
MEKPASSATTVPTDFQPQADKAQQATPKAAVQSKASTDVKPIRAIQTSVAANCPYCNHKHELPFEKGKNGKPFFVACTRCNTEFAVRFVPVTIYQAQVAAFK